Protein AF-A0A9N9K843-F1 (afdb_monomer_lite)

Radius of gyration: 14.57 Å; chains: 1; bounding box: 29×30×34 Å

Sequence (46 aa):
PVEEDTDPLDWWKANKRTYSILSKLASDYLSVQATSIACERVFFLA

Structure (mmCIF, N/CA/C/O backbone):
data_AF-A0A9N9K843-F1
#
_entry.id   AF-A0A9N9K843-F1
#
loop_
_atom_site.group_PDB
_atom_site.id
_atom_site.type_symbol
_atom_site.label_atom_id
_atom_site.label_alt_id
_atom_site.label_comp_id
_atom_site.label_asym_id
_atom_site.label_entity_id
_atom_site.label_seq_id
_atom_site.pdbx_PDB_ins_code
_atom_site.Cartn_x
_atom_site.Cartn_y
_atom_site.Cartn_z
_atom_site.occupancy
_atom_site.B_iso_or_equiv
_atom_site.auth_seq_id
_atom_site.auth_comp_id
_atom_site.auth_asym_id
_atom_site.auth_atom_id
_atom_site.pdbx_PDB_model_num
ATOM 1 N N . PRO A 1 1 ? -1.245 -22.763 -0.335 1.00 44.00 1 PRO A N 1
ATOM 2 C CA . PRO A 1 1 ? -1.793 -21.852 -1.364 1.00 44.00 1 PRO A CA 1
ATOM 3 C C . PRO A 1 1 ? -1.691 -20.411 -0.861 1.00 44.00 1 PRO A C 1
ATOM 5 O O . PRO A 1 1 ? -2.425 -20.027 0.041 1.00 44.00 1 PRO A O 1
ATOM 8 N N . VAL A 1 2 ? -0.686 -19.673 -1.335 1.00 53.94 2 VAL A N 1
ATOM 9 C CA . VAL A 1 2 ? -0.659 -18.225 -1.122 1.00 53.94 2 VAL A CA 1
ATOM 10 C C . VAL A 1 2 ? -1.711 -17.660 -2.073 1.00 53.94 2 VAL A C 1
ATOM 12 O O . VAL A 1 2 ? -1.665 -17.934 -3.266 1.00 53.94 2 VAL A O 1
ATOM 15 N N . GLU A 1 3 ? -2.746 -17.031 -1.529 1.00 55.50 3 GLU A N 1
ATOM 16 C CA . GLU A 1 3 ? -3.819 -16.417 -2.313 1.00 55.50 3 GLU A CA 1
ATOM 17 C C . GLU A 1 3 ? -3.184 -15.249 -3.092 1.00 55.50 3 GLU A C 1
ATOM 19 O O . GLU A 1 3 ? -2.909 -14.192 -2.530 1.00 55.50 3 GLU A O 1
ATOM 24 N N . GLU A 1 4 ? -2.831 -15.490 -4.355 1.00 59.31 4 GLU A N 1
ATOM 25 C CA . GLU A 1 4 ? -1.881 -14.683 -5.141 1.00 59.31 4 GLU A CA 1
ATOM 26 C C . GLU A 1 4 ? -2.481 -13.389 -5.729 1.00 59.31 4 GLU A C 1
ATOM 28 O O . GLU A 1 4 ? -1.818 -12.702 -6.495 1.00 59.31 4 GLU A O 1
ATOM 33 N N . ASP A 1 5 ? -3.718 -13.034 -5.364 1.00 59.47 5 ASP A N 1
ATOM 34 C CA . ASP A 1 5 ? -4.486 -11.977 -6.047 1.00 59.47 5 ASP A CA 1
ATOM 35 C C . ASP A 1 5 ? -4.977 -10.851 -5.122 1.00 59.47 5 ASP A C 1
ATOM 37 O O . ASP A 1 5 ? -5.669 -9.933 -5.548 1.00 59.47 5 ASP A O 1
ATOM 41 N N . THR A 1 6 ? -4.641 -10.885 -3.828 1.00 62.84 6 THR A N 1
ATOM 42 C CA . THR A 1 6 ? -5.010 -9.771 -2.943 1.00 62.84 6 THR A CA 1
ATOM 43 C C . THR A 1 6 ? -3.891 -8.745 -2.914 1.00 62.84 6 THR A C 1
ATOM 45 O O . THR A 1 6 ? -2.883 -8.933 -2.230 1.00 62.84 6 THR A O 1
ATOM 48 N N . ASP A 1 7 ? -4.095 -7.637 -3.629 1.00 72.81 7 ASP A N 1
ATOM 49 C CA . ASP A 1 7 ? -3.251 -6.451 -3.535 1.00 72.81 7 ASP A CA 1
ATOM 50 C C . ASP A 1 7 ? -3.044 -6.095 -2.049 1.00 72.81 7 ASP A C 1
ATOM 52 O O . ASP A 1 7 ? -4.013 -5.778 -1.343 1.00 72.81 7 ASP A O 1
ATOM 56 N N . PRO A 1 8 ? -1.806 -6.129 -1.523 1.00 71.69 8 PRO A N 1
ATOM 57 C CA . PRO A 1 8 ? -1.559 -5.897 -0.101 1.00 71.69 8 PRO A CA 1
ATOM 58 C C . PRO A 1 8 ? -2.032 -4.502 0.326 1.00 71.69 8 PRO A C 1
ATOM 60 O O . PRO A 1 8 ? -2.476 -4.304 1.457 1.00 71.69 8 PRO A O 1
ATOM 63 N N . LEU A 1 9 ? -2.010 -3.536 -0.597 1.00 73.12 9 LEU A N 1
ATOM 64 C CA . LEU A 1 9 ? -2.559 -2.195 -0.407 1.00 73.12 9 LEU A CA 1
ATOM 65 C C . LEU A 1 9 ? -4.076 -2.195 -0.164 1.00 73.12 9 LEU A C 1
ATOM 67 O O . LEU A 1 9 ? -4.558 -1.348 0.589 1.00 73.12 9 LEU A O 1
ATOM 71 N N . ASP A 1 10 ? -4.827 -3.116 -0.76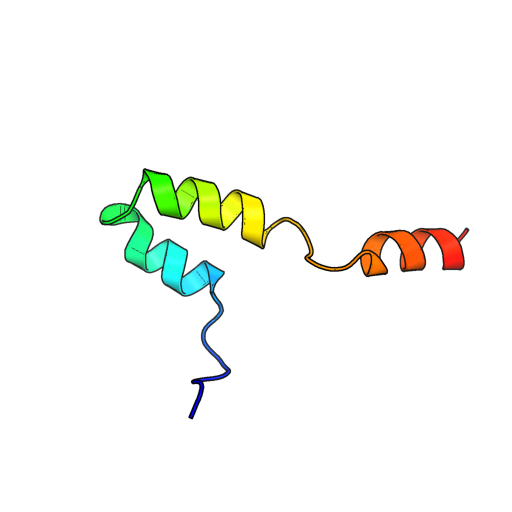7 1.00 76.75 10 ASP A N 1
ATOM 72 C CA . ASP A 1 10 ? -6.278 -3.210 -0.594 1.00 76.75 10 ASP A CA 1
ATOM 73 C C . ASP A 1 10 ? -6.645 -3.803 0.773 1.00 76.75 10 ASP A C 1
ATOM 75 O O . ASP A 1 10 ? -7.464 -3.246 1.510 1.00 76.75 10 ASP A O 1
ATOM 79 N N . TRP A 1 11 ? -5.903 -4.827 1.203 1.00 78.31 11 TRP A N 1
ATOM 80 C CA . TRP A 1 11 ? -6.018 -5.371 2.558 1.00 78.31 11 TRP A CA 1
ATOM 81 C C . TRP A 1 11 ? -5.714 -4.307 3.625 1.00 78.31 11 TRP A C 1
ATOM 83 O O . TRP A 1 11 ? -6.468 -4.129 4.586 1.00 78.31 11 TRP A O 1
ATOM 93 N N . TRP A 1 12 ? -4.653 -3.512 3.430 1.00 79.25 12 TRP A N 1
ATOM 94 C CA . TRP A 1 12 ? -4.315 -2.408 4.335 1.00 79.25 12 TRP A CA 1
ATOM 95 C C . TRP A 1 12 ? -5.352 -1.281 4.342 1.00 79.25 12 TRP A C 1
ATOM 97 O O . TRP A 1 12 ? -5.492 -0.619 5.375 1.00 79.25 12 TRP A O 1
ATOM 107 N N . LYS A 1 13 ? -6.091 -1.058 3.243 1.00 76.75 13 LYS A N 1
ATOM 108 C CA . LYS A 1 13 ? -7.223 -0.115 3.204 1.00 76.75 13 LYS A CA 1
ATOM 109 C C . LYS A 1 13 ? -8.394 -0.627 4.037 1.00 76.75 13 LYS A C 1
ATOM 111 O O . LYS A 1 13 ? -8.922 0.141 4.844 1.00 76.75 13 LYS A O 1
ATOM 116 N N . ALA A 1 14 ? -8.756 -1.902 3.897 1.00 82.75 14 ALA A N 1
ATOM 117 C CA . ALA A 1 14 ? -9.823 -2.528 4.679 1.00 82.75 14 ALA A CA 1
ATOM 118 C C . ALA A 1 14 ? -9.497 -2.547 6.186 1.00 82.75 14 ALA A C 1
ATOM 120 O O . ALA A 1 14 ? -10.342 -2.219 7.022 1.00 82.75 14 ALA A O 1
ATOM 121 N N . ASN A 1 15 ? -8.235 -2.815 6.538 1.00 79.69 15 ASN A N 1
ATOM 122 C CA . ASN A 1 15 ? -7.778 -2.935 7.925 1.00 79.69 15 ASN A CA 1
ATOM 123 C C . ASN A 1 15 ? -7.261 -1.619 8.541 1.00 79.69 15 ASN A C 1
ATOM 125 O O . ASN A 1 15 ? -6.855 -1.595 9.708 1.00 79.69 15 ASN A O 1
ATOM 129 N N . LY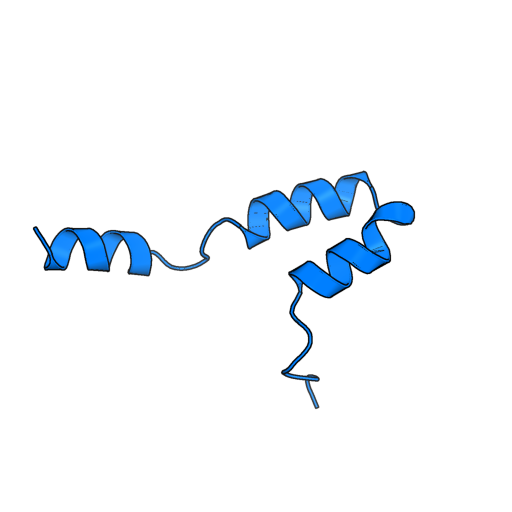S A 1 16 ? -7.335 -0.498 7.811 1.00 79.44 16 LYS A N 1
ATOM 130 C CA . LYS A 1 16 ? -6.883 0.831 8.263 1.00 79.44 16 LYS A CA 1
ATOM 131 C C . LYS A 1 16 ? -7.580 1.314 9.533 1.00 79.44 16 LYS A C 1
ATOM 133 O O . LYS A 1 16 ? -6.959 1.975 10.361 1.00 79.44 16 LYS A O 1
ATOM 138 N N . ARG A 1 17 ? -8.869 0.995 9.699 1.00 78.31 17 ARG A N 1
ATOM 139 C CA . ARG A 1 17 ? -9.648 1.398 10.883 1.00 78.31 17 ARG A CA 1
ATOM 140 C C . ARG A 1 17 ? -9.160 0.690 12.151 1.00 78.31 17 ARG A C 1
ATOM 142 O O . ARG A 1 17 ? -9.150 1.303 13.212 1.00 78.31 17 ARG A O 1
ATOM 149 N N . THR A 1 18 ? -8.727 -0.561 12.024 1.00 83.00 18 THR A N 1
ATOM 150 C CA . THR A 1 18 ? -8.207 -1.377 13.131 1.00 83.00 18 THR A CA 1
ATOM 151 C C . THR A 1 18 ? -6.746 -1.046 13.431 1.00 83.00 18 THR A C 1
ATOM 153 O O . THR A 1 18 ? -6.348 -0.981 14.590 1.00 83.00 18 THR A O 1
ATOM 156 N N . TYR A 1 19 ? -5.954 -0.770 12.391 1.00 80.94 19 TYR A N 1
ATOM 157 C CA . TYR A 1 19 ? -4.513 -0.538 12.489 1.00 80.94 19 TYR A CA 1
ATOM 158 C C . TYR A 1 19 ? -4.114 0.800 11.859 1.00 80.94 19 TYR A C 1
ATOM 160 O O . TYR A 1 19 ? -3.369 0.837 10.887 1.00 80.94 19 TYR A O 1
ATOM 168 N N . SER A 1 20 ? -4.584 1.917 12.417 1.00 75.19 20 SER A N 1
ATOM 169 C CA . SER A 1 20 ? -4.349 3.261 11.853 1.0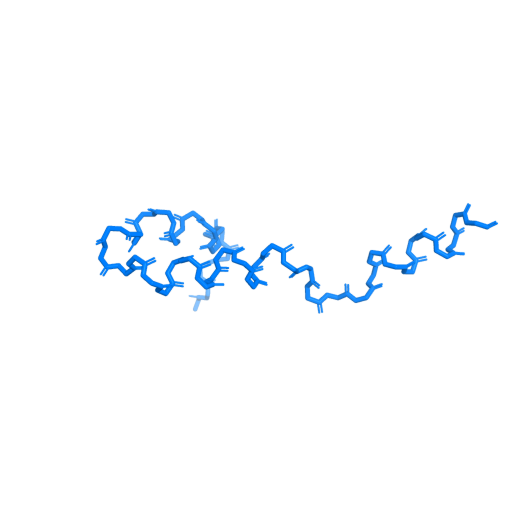0 75.19 20 SER A CA 1
ATOM 170 C C . SER A 1 20 ? -2.859 3.614 11.706 1.00 75.19 20 SER A C 1
ATOM 172 O O . SER A 1 20 ? -2.440 4.151 10.682 1.00 75.19 20 SER A O 1
ATOM 174 N N . ILE A 1 21 ? -2.039 3.258 12.701 1.00 81.94 21 ILE A N 1
ATOM 175 C CA . ILE A 1 21 ? -0.594 3.544 12.705 1.00 81.94 21 ILE A CA 1
ATOM 176 C C . ILE A 1 21 ? 0.150 2.597 11.754 1.00 81.94 21 ILE A C 1
ATOM 178 O O . ILE A 1 21 ? 0.933 3.052 10.923 1.00 81.94 21 ILE A O 1
ATOM 182 N N . LEU A 1 22 ? -0.129 1.290 11.833 1.00 80.69 22 LEU A N 1
ATOM 183 C CA . LEU A 1 22 ? 0.527 0.291 10.984 1.00 80.69 22 LEU A CA 1
ATOM 184 C C . LEU A 1 22 ? 0.132 0.434 9.510 1.00 80.69 22 LEU A C 1
ATOM 186 O O . LEU A 1 22 ? 0.989 0.307 8.652 1.00 80.69 22 LEU A O 1
ATOM 190 N N . SER A 1 23 ? -1.129 0.758 9.213 1.00 80.88 23 SER A N 1
ATOM 191 C CA . SER A 1 23 ? -1.612 1.020 7.850 1.00 80.88 23 SER A CA 1
ATOM 192 C C . SER A 1 23 ? -0.905 2.224 7.233 1.00 80.88 23 SER A C 1
ATOM 194 O O . SER A 1 23 ? -0.527 2.187 6.067 1.00 80.88 23 SER A O 1
ATOM 196 N N . LYS A 1 24 ? -0.645 3.269 8.030 1.00 81.12 24 LYS A N 1
ATOM 197 C CA . LYS A 1 24 ? 0.098 4.448 7.576 1.00 81.12 24 LYS A CA 1
ATOM 198 C C . LYS A 1 24 ? 1.552 4.109 7.240 1.00 81.12 24 LYS A C 1
ATOM 200 O O . LYS A 1 24 ? 2.038 4.543 6.204 1.00 81.12 24 LYS A O 1
ATOM 205 N N . LEU A 1 25 ? 2.202 3.290 8.070 1.00 82.88 25 LEU A N 1
ATOM 206 C CA . LEU A 1 25 ? 3.551 2.785 7.810 1.00 82.88 25 LEU A CA 1
ATOM 207 C C . LEU A 1 25 ? 3.579 1.858 6.587 1.00 82.88 25 LEU A C 1
ATOM 209 O O . LEU A 1 25 ? 4.411 2.017 5.704 1.00 82.88 25 LEU A O 1
ATOM 213 N N . ALA A 1 26 ? 2.639 0.921 6.504 1.00 82.56 26 ALA A N 1
ATOM 214 C CA . ALA A 1 26 ? 2.545 -0.029 5.409 1.00 82.56 26 ALA A CA 1
ATOM 215 C C . ALA A 1 26 ? 2.296 0.666 4.069 1.00 82.56 26 ALA A C 1
ATOM 217 O O . ALA A 1 26 ? 2.921 0.294 3.088 1.00 82.56 26 ALA A O 1
ATOM 218 N N . SER A 1 27 ? 1.443 1.695 4.016 1.00 78.81 27 SER A N 1
ATOM 219 C CA . SER A 1 27 ? 1.257 2.496 2.801 1.00 78.81 27 SER A CA 1
ATOM 220 C C . SER A 1 27 ? 2.536 3.206 2.363 1.00 78.81 27 SER A C 1
ATOM 222 O O . SER A 1 27 ? 2.791 3.267 1.166 1.00 78.81 27 SER A O 1
ATOM 224 N N . ASP A 1 28 ? 3.339 3.712 3.299 1.00 80.12 28 ASP A N 1
ATOM 225 C CA . ASP A 1 28 ? 4.615 4.367 2.989 1.00 80.12 28 ASP A CA 1
ATOM 226 C C . ASP A 1 28 ? 5.621 3.350 2.415 1.00 80.12 28 ASP A C 1
ATOM 228 O O . ASP A 1 28 ? 6.146 3.527 1.319 1.00 80.12 28 ASP A O 1
ATOM 232 N N . TYR A 1 29 ? 5.778 2.204 3.085 1.00 76.19 29 TYR A N 1
ATOM 233 C CA . TYR A 1 29 ? 6.715 1.149 2.687 1.00 76.19 29 TYR A CA 1
ATOM 234 C C . TYR A 1 29 ? 6.297 0.368 1.433 1.00 76.19 29 TYR A C 1
ATOM 236 O O . TYR A 1 29 ? 7.162 -0.011 0.654 1.00 76.19 29 TYR A O 1
ATOM 244 N N . LEU A 1 30 ? 5.001 0.124 1.217 1.00 74.56 30 LEU A N 1
ATOM 245 C CA . LEU A 1 30 ? 4.493 -0.545 0.008 1.00 74.56 30 LEU A CA 1
ATOM 246 C C . LEU A 1 30 ? 4.499 0.378 -1.216 1.00 74.56 30 LEU A C 1
ATOM 248 O O . LEU A 1 30 ? 4.531 -0.113 -2.340 1.00 74.56 30 LEU A O 1
ATOM 252 N N . SER A 1 31 ? 4.458 1.700 -1.012 1.00 72.62 31 SER A N 1
ATOM 253 C CA . SER A 1 31 ? 4.604 2.673 -2.106 1.00 72.62 31 SER A CA 1
ATOM 254 C C . SER A 1 31 ? 6.054 2.795 -2.573 1.00 72.62 31 SER A C 1
ATOM 256 O O . SER A 1 31 ? 6.307 3.150 -3.725 1.00 72.62 31 SER A O 1
ATOM 258 N N . VAL A 1 32 ? 7.013 2.489 -1.695 1.00 71.94 32 VAL A N 1
ATOM 259 C CA . VAL A 1 32 ? 8.418 2.359 -2.071 1.00 71.94 32 VAL A CA 1
ATOM 260 C C . VAL A 1 32 ? 8.585 1.052 -2.836 1.00 71.94 32 VAL A C 1
ATOM 262 O O . VAL A 1 32 ? 8.408 -0.045 -2.313 1.00 71.94 32 VAL A O 1
ATOM 265 N N . GLN A 1 33 ? 8.933 1.176 -4.112 1.00 61.62 33 GLN A N 1
ATOM 266 C CA . GLN A 1 33 ? 9.206 0.028 -4.961 1.00 61.62 33 GLN A CA 1
ATOM 267 C C . GLN A 1 33 ? 10.381 -0.764 -4.364 1.00 61.62 33 GLN A C 1
ATOM 269 O O . GLN A 1 33 ? 11.470 -0.225 -4.183 1.00 61.62 33 GLN A O 1
ATOM 274 N N . ALA A 1 34 ? 10.170 -2.046 -4.055 1.00 65.56 34 ALA A N 1
ATOM 275 C CA . ALA A 1 34 ? 11.165 -2.891 -3.381 1.00 65.56 34 ALA A CA 1
ATOM 276 C C . ALA A 1 34 ? 12.425 -3.174 -4.225 1.00 65.56 34 ALA A C 1
ATOM 278 O O . ALA A 1 34 ? 13.356 -3.826 -3.757 1.00 65.56 34 ALA A O 1
ATOM 279 N N . THR A 1 35 ? 12.460 -2.719 -5.478 1.00 63.84 35 THR A N 1
ATOM 280 C CA . THR A 1 35 ? 13.524 -3.025 -6.430 1.00 63.84 35 THR A CA 1
ATOM 281 C C . THR A 1 35 ? 14.099 -1.741 -7.020 1.00 63.84 35 THR A C 1
ATOM 28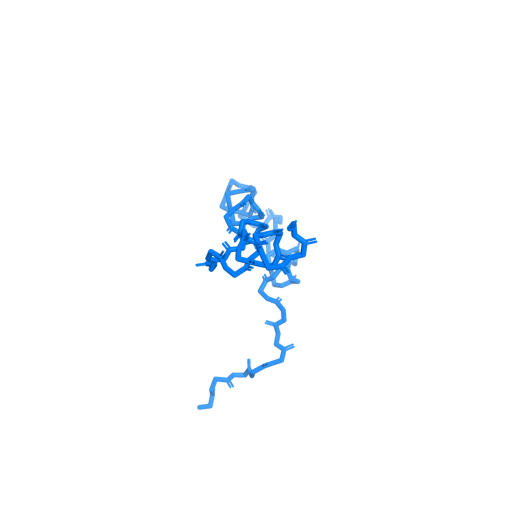3 O O .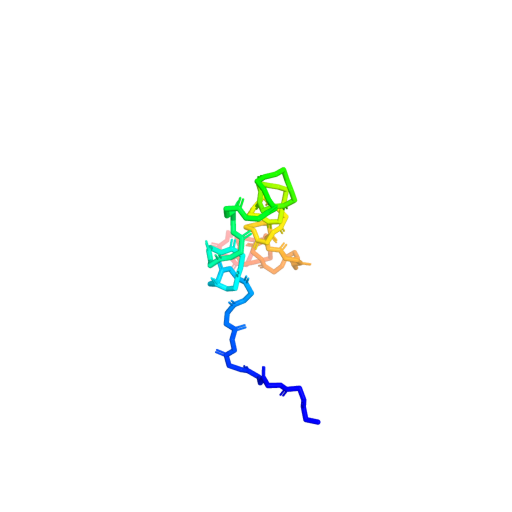 THR A 1 35 ? 13.375 -0.812 -7.369 1.00 63.84 35 THR A O 1
ATOM 286 N N . SER A 1 36 ? 15.422 -1.713 -7.193 1.00 59.62 36 SER A N 1
ATOM 287 C CA . SER A 1 36 ? 16.153 -0.644 -7.896 1.00 59.62 36 SER A CA 1
ATOM 288 C C . SER A 1 36 ? 15.810 -0.556 -9.397 1.00 59.62 36 SER A C 1
ATOM 290 O O . SER A 1 36 ? 16.359 0.287 -10.108 1.00 59.62 36 SER A O 1
ATOM 292 N N . ILE A 1 37 ? 14.896 -1.400 -9.884 1.00 58.66 37 ILE A N 1
ATOM 293 C CA . ILE A 1 37 ? 14.502 -1.506 -11.291 1.00 58.66 37 ILE A CA 1
ATOM 294 C C . ILE A 1 37 ? 13.975 -0.168 -11.822 1.00 58.66 37 ILE A C 1
ATOM 296 O O . ILE A 1 37 ? 14.277 0.188 -12.958 1.00 58.66 37 ILE A O 1
ATOM 300 N N . ALA A 1 38 ? 13.261 0.626 -11.015 1.00 59.84 38 ALA A N 1
ATOM 301 C CA . ALA A 1 38 ? 12.842 1.972 -11.421 1.00 59.84 38 ALA A CA 1
ATOM 302 C C . ALA A 1 38 ? 14.031 2.866 -11.813 1.00 59.84 38 ALA A C 1
ATOM 304 O O . ALA A 1 38 ? 13.978 3.550 -12.834 1.00 59.84 38 ALA A O 1
ATOM 305 N N . CYS A 1 39 ? 15.117 2.831 -11.036 1.00 5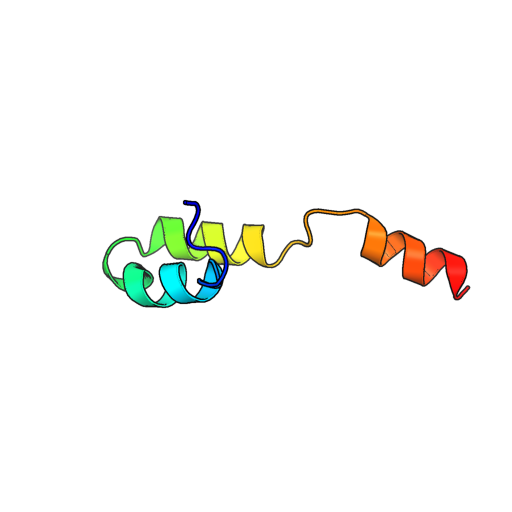9.06 39 CYS A N 1
ATOM 306 C CA . CYS A 1 39 ? 16.323 3.600 -11.328 1.00 59.06 39 CYS A CA 1
ATOM 307 C C . CYS A 1 39 ? 17.013 3.074 -12.589 1.00 59.06 39 CYS A C 1
ATOM 309 O O . CYS A 1 39 ? 17.390 3.863 -13.449 1.00 59.06 39 CYS A O 1
ATOM 311 N N . GLU A 1 40 ? 17.121 1.753 -12.747 1.00 61.38 40 GLU A N 1
ATOM 312 C CA . GLU A 1 40 ? 17.731 1.138 -13.931 1.00 61.38 40 GLU A CA 1
ATOM 313 C C . GLU A 1 40 ? 17.008 1.544 -15.219 1.00 61.38 40 GLU A C 1
ATOM 315 O O . GLU A 1 40 ? 17.653 1.892 -16.202 1.00 61.38 40 GLU A O 1
ATOM 320 N N . ARG A 1 41 ? 15.669 1.602 -15.214 1.00 63.38 41 ARG A N 1
ATOM 321 C CA . ARG A 1 41 ? 14.894 2.068 -16.377 1.00 63.38 41 ARG A CA 1
ATOM 322 C C . ARG A 1 41 ? 15.222 3.508 -16.760 1.00 63.38 41 ARG A C 1
ATOM 324 O O . ARG A 1 41 ? 15.260 3.801 -17.949 1.00 63.38 41 ARG A O 1
ATOM 331 N N . VAL A 1 42 ? 15.480 4.380 -15.787 1.00 64.31 42 VAL A N 1
ATOM 332 C CA . VAL A 1 42 ? 15.914 5.761 -16.047 1.00 64.31 42 VAL A CA 1
ATOM 333 C C . VAL A 1 42 ? 17.337 5.788 -16.609 1.00 64.31 42 VAL A C 1
ATOM 335 O O . VAL A 1 42 ? 17.584 6.516 -17.562 1.00 64.31 42 VAL A O 1
ATOM 338 N N . PHE A 1 43 ? 18.248 4.958 -16.093 1.00 63.44 43 PHE A N 1
ATOM 339 C CA . PHE A 1 43 ? 19.624 4.864 -16.597 1.00 63.44 43 PHE A CA 1
ATOM 340 C C . PHE A 1 43 ? 19.743 4.215 -17.984 1.00 63.44 43 PHE A C 1
ATOM 342 O O . PHE A 1 43 ? 20.663 4.554 -18.713 1.00 63.44 43 PHE A O 1
ATOM 349 N N . PHE A 1 44 ? 18.835 3.313 -18.371 1.00 62.53 44 PHE A N 1
ATOM 350 C CA . PHE A 1 44 ? 18.801 2.730 -19.722 1.00 62.53 44 PHE A CA 1
ATOM 351 C C . PHE A 1 44 ? 18.111 3.624 -20.764 1.00 62.53 44 PHE A C 1
ATOM 353 O O . PHE A 1 44 ? 18.263 3.385 -21.960 1.00 62.53 44 PHE A O 1
ATOM 360 N N . LEU A 1 45 ? 17.307 4.597 -20.324 1.00 65.50 45 LEU A N 1
ATOM 361 C CA . LEU A 1 45 ? 16.631 5.568 -21.193 1.00 65.50 45 LEU A CA 1
ATOM 362 C C . LEU A 1 45 ? 17.417 6.880 -21.358 1.00 65.50 45 LEU A C 1
ATOM 364 O O . LEU A 1 45 ? 17.058 7.675 -22.227 1.00 65.50 45 LEU A O 1
ATOM 368 N N . ALA A 1 46 ? 18.431 7.108 -20.518 1.00 57.00 46 ALA A N 1
ATOM 369 C CA . ALA A 1 46 ? 19.381 8.216 -20.615 1.00 57.00 46 ALA A CA 1
ATOM 370 C C . ALA A 1 46 ? 20.531 7.874 -21.574 1.00 57.00 46 ALA A C 1
ATOM 372 O O . ALA A 1 46 ? 20.983 8.806 -22.277 1.00 57.00 46 ALA A O 1
#

pLDDT: mean 70.29, std 9.9, range [44.0, 83.0]

Foldseek 3Di:
DPPPPDDVLVVLVVCCVVPVPVSVVCVVVVVPDPDCVVVVVVVVVD

Secondary structure (DSSP, 8-state):
---TT--HHHHHHHGGGT-HHHHHHHHHHHHS-SSTHHHHHHHHH-

InterPro domains:
  IPR008906 HAT, C-terminal dimerisation domain [PF05699] (4-43)
  IPR012337 Ribonuclease H-like superfamily [SSF53098] (2-43)

Organism: NCBI:txid1348616